Protein AF-A0A7Y2JIL8-F1 (afdb_monomer)

Secondary structure (DSSP, 8-state):
-HHHHHHTT--HHHHHHHHHHHHHHHHHHHHIIIIIS------GGGTT-----HHHHHHHHHHHHHHHHHHHHH-

Sequence (75 aa):
YTGVAMIAGLPWPLVAPVGLFIGGVGAISVFKAVYIDMRELKCACMGGDSNVPLGFVSLTENLMMVAAALWMMLT

Structure (mmCIF, N/CA/C/O backbone):
data_AF-A0A7Y2JIL8-F1
#
_entry.id   AF-A0A7Y2JIL8-F1
#
loop_
_atom_site.group_PD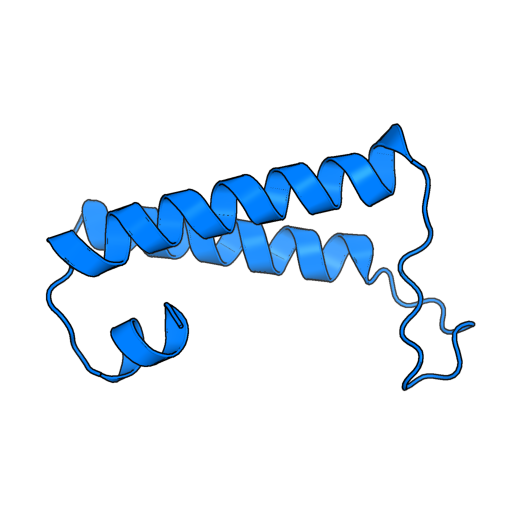B
_atom_site.id
_atom_site.type_symbol
_atom_site.label_atom_id
_atom_site.label_alt_id
_atom_site.label_comp_id
_atom_site.label_asym_id
_atom_site.label_entity_id
_atom_site.label_seq_id
_atom_site.pdbx_PDB_ins_code
_atom_site.Cartn_x
_atom_site.Cartn_y
_atom_site.Cartn_z
_atom_site.occupancy
_atom_site.B_iso_or_equiv
_atom_site.auth_seq_id
_atom_site.auth_comp_id
_atom_site.auth_asym_id
_atom_site.auth_atom_id
_atom_site.pdbx_PDB_model_num
ATOM 1 N N . TYR A 1 1 ? 1.354 -9.078 -5.181 1.00 52.22 1 TYR A N 1
ATOM 2 C CA . TYR A 1 1 ? 1.821 -9.214 -6.581 1.00 52.22 1 TYR A CA 1
ATOM 3 C C . TYR A 1 1 ? 2.603 -7.990 -7.047 1.00 52.22 1 TYR A C 1
ATOM 5 O O . TYR A 1 1 ? 3.646 -8.160 -7.657 1.00 52.22 1 TYR A O 1
ATOM 13 N N . THR A 1 2 ? 2.189 -6.774 -6.696 1.00 60.75 2 THR A N 1
ATOM 14 C CA . THR A 1 2 ? 2.946 -5.533 -6.953 1.00 60.75 2 THR A CA 1
ATOM 15 C C . THR A 1 2 ? 4.357 -5.525 -6.367 1.00 60.75 2 THR A C 1
ATOM 17 O O . THR A 1 2 ? 5.285 -5.177 -7.083 1.00 60.75 2 THR A O 1
ATOM 20 N N . GLY A 1 3 ? 4.555 -6.004 -5.133 1.00 61.91 3 GLY A N 1
ATOM 21 C CA . GLY A 1 3 ? 5.903 -6.122 -4.551 1.00 61.91 3 GLY A CA 1
ATOM 22 C C . GLY A 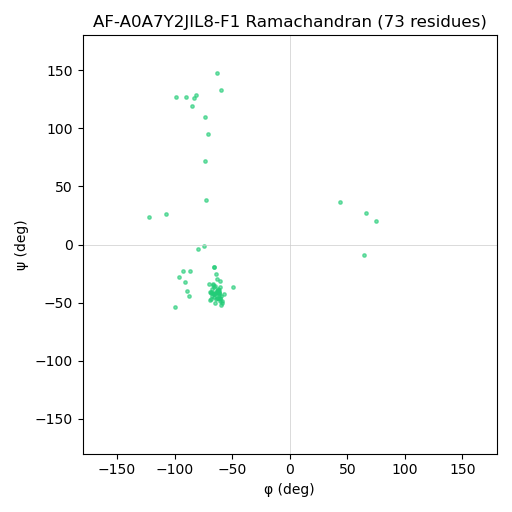1 3 ? 6.842 -7.041 -5.348 1.00 61.91 3 GLY A C 1
ATOM 23 O O . GLY A 1 3 ? 8.008 -6.719 -5.535 1.00 61.91 3 GLY A O 1
ATOM 24 N N . VAL A 1 4 ? 6.318 -8.137 -5.909 1.00 68.94 4 VAL A N 1
ATOM 25 C CA . VAL A 1 4 ? 7.097 -9.038 -6.778 1.00 68.94 4 VAL A CA 1
ATOM 26 C C . VAL A 1 4 ? 7.429 -8.357 -8.107 1.00 68.94 4 VAL A C 1
ATOM 28 O O . VAL A 1 4 ? 8.554 -8.468 -8.571 1.00 68.94 4 VAL A O 1
ATOM 31 N N . ALA A 1 5 ? 6.492 -7.607 -8.695 1.00 62.41 5 ALA A N 1
ATOM 32 C CA . ALA A 1 5 ? 6.729 -6.858 -9.931 1.00 62.41 5 ALA A CA 1
ATOM 33 C C . ALA A 1 5 ? 7.746 -5.712 -9.756 1.00 62.41 5 ALA A C 1
ATOM 35 O O . ALA A 1 5 ? 8.534 -5.461 -10.665 1.00 62.41 5 ALA A O 1
ATOM 36 N N . MET A 1 6 ? 7.768 -5.062 -8.585 1.00 67.25 6 MET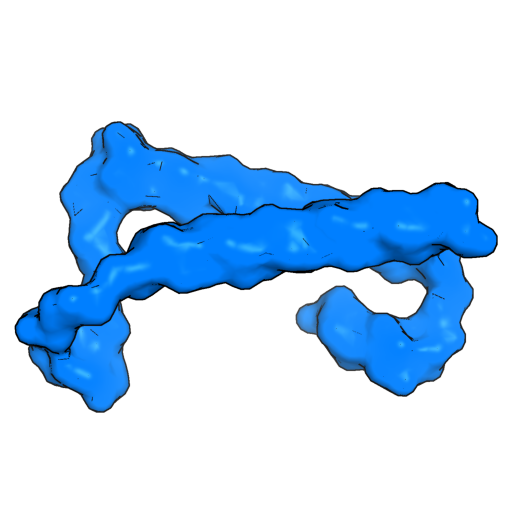 A N 1
ATOM 37 C CA . MET A 1 6 ? 8.775 -4.054 -8.233 1.00 67.25 6 MET A CA 1
ATOM 38 C C . MET A 1 6 ? 10.169 -4.672 -8.047 1.00 67.25 6 MET A C 1
ATOM 40 O O . MET A 1 6 ? 11.144 -4.120 -8.544 1.00 67.25 6 MET A O 1
ATOM 44 N N . ILE A 1 7 ? 10.270 -5.841 -7.401 1.00 72.50 7 ILE A N 1
ATOM 45 C CA . ILE A 1 7 ? 11.546 -6.569 -7.244 1.00 72.50 7 ILE A CA 1
ATOM 46 C C . ILE A 1 7 ? 12.029 -7.151 -8.583 1.00 72.50 7 ILE A C 1
ATOM 48 O O . ILE A 1 7 ? 13.226 -7.187 -8.846 1.00 72.50 7 ILE A O 1
ATOM 52 N N . ALA A 1 8 ? 11.108 -7.576 -9.452 1.00 73.50 8 ALA A N 1
ATOM 53 C CA . ALA A 1 8 ? 11.414 -8.131 -10.769 1.00 73.50 8 ALA A CA 1
ATOM 54 C C . ALA A 1 8 ? 11.839 -7.079 -11.815 1.00 73.50 8 ALA A C 1
ATOM 56 O O . ALA A 1 8 ? 12.128 -7.449 -12.951 1.00 73.50 8 ALA A O 1
ATOM 57 N N . GLY A 1 9 ? 11.866 -5.785 -11.468 1.00 66.94 9 GLY A N 1
ATOM 58 C CA . GLY A 1 9 ? 12.301 -4.717 -12.374 1.00 66.94 9 GLY A CA 1
ATOM 59 C C . GLY A 1 9 ? 11.381 -4.502 -13.580 1.00 66.94 9 GLY A C 1
ATOM 60 O O . GLY A 1 9 ? 11.847 -4.060 -14.631 1.00 66.94 9 GLY A O 1
ATOM 61 N N . LEU A 1 10 ? 10.087 -4.832 -13.465 1.00 72.12 10 LEU A N 1
ATOM 62 C CA . LEU A 1 10 ? 9.126 -4.582 -14.544 1.00 72.12 10 LEU A CA 1
ATOM 63 C C . LEU A 1 10 ? 8.990 -3.070 -14.816 1.00 72.12 10 LEU A C 1
ATOM 65 O O . LEU A 1 10 ? 9.066 -2.268 -13.881 1.00 72.12 10 LEU A O 1
ATOM 69 N N . PRO A 1 11 ? 8.734 -2.668 -16.076 1.00 69.19 11 PRO A N 1
ATOM 70 C CA . PRO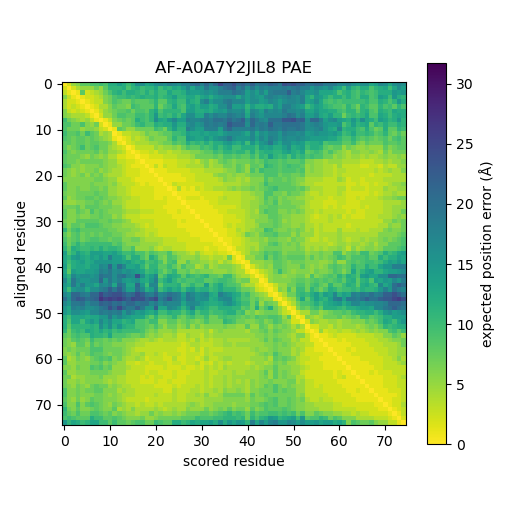 A 1 11 ? 8.653 -1.263 -16.445 1.00 69.19 11 PRO A CA 1
ATOM 71 C C . PRO A 1 11 ? 7.547 -0.544 -15.655 1.00 69.19 11 PRO A C 1
ATOM 73 O O . PRO A 1 11 ? 6.400 -1.001 -15.580 1.00 69.19 11 PRO A O 1
ATOM 76 N N . TRP A 1 12 ? 7.902 0.624 -15.109 1.00 68.50 12 TRP A N 1
ATOM 77 C CA . TRP A 1 12 ? 7.048 1.469 -14.269 1.00 68.50 12 TRP A CA 1
ATOM 78 C C . TRP A 1 12 ? 5.637 1.762 -14.823 1.00 68.50 12 TRP A C 1
ATOM 80 O O . TRP A 1 12 ? 4.709 1.723 -14.008 1.00 68.50 12 TRP A O 1
ATOM 90 N N . PRO A 1 13 ? 5.382 1.959 -16.142 1.00 71.00 13 PRO A N 1
ATOM 91 C CA . PRO A 1 13 ? 4.038 2.306 -16.614 1.00 71.00 13 PRO A CA 1
ATOM 92 C C . PRO A 1 13 ? 3.004 1.193 -16.415 1.00 71.00 13 PRO A C 1
ATOM 94 O O . PRO A 1 13 ? 1.810 1.474 -16.407 1.00 71.00 13 PRO A O 1
ATOM 97 N N . LEU A 1 14 ? 3.432 -0.062 -16.236 1.00 70.06 14 LEU A N 1
ATOM 98 C CA . LEU A 1 14 ? 2.523 -1.179 -15.960 1.00 70.06 14 LEU A CA 1
ATOM 99 C C . LEU A 1 14 ? 2.307 -1.393 -14.456 1.00 70.06 14 LEU A C 1
ATOM 101 O O . LEU A 1 14 ? 1.235 -1.814 -14.028 1.00 70.06 14 LEU A O 1
ATOM 105 N N . VAL A 1 15 ? 3.330 -1.112 -13.647 1.00 73.75 15 VAL A N 1
ATOM 106 C CA . VAL A 1 15 ? 3.355 -1.428 -12.211 1.00 73.75 15 VAL A CA 1
ATOM 107 C C . VAL A 1 15 ? 2.763 -0.297 -11.373 1.00 73.75 15 VAL A C 1
ATOM 109 O O . VAL A 1 15 ? 2.008 -0.566 -10.437 1.00 73.75 15 VAL A O 1
ATOM 112 N N . ALA A 1 16 ? 3.051 0.958 -11.725 1.00 77.75 16 ALA A N 1
ATOM 113 C CA . ALA A 1 16 ? 2.572 2.141 -11.015 1.00 77.75 16 ALA A CA 1
ATOM 114 C C . ALA A 1 16 ? 1.032 2.253 -10.964 1.00 77.75 16 ALA A C 1
ATOM 116 O O . ALA A 1 16 ? 0.498 2.341 -9.856 1.00 77.75 16 ALA A O 1
ATOM 117 N N . PRO A 1 17 ? 0.274 2.173 -12.080 1.00 80.62 17 PRO A N 1
ATOM 118 C CA . PRO A 1 17 ? -1.185 2.316 -12.022 1.00 80.62 17 PRO A CA 1
ATOM 119 C C . PRO A 1 17 ? -1.850 1.177 -11.242 1.00 80.62 17 PRO A C 1
ATOM 121 O O . PRO A 1 17 ? -2.806 1.397 -10.501 1.00 80.62 17 PRO A O 1
ATOM 124 N N . VAL A 1 18 ? -1.307 -0.037 -11.352 1.00 84.06 18 VAL A N 1
ATOM 125 C CA . VAL A 1 18 ? -1.794 -1.210 -10.621 1.00 84.06 18 VAL A CA 1
ATOM 126 C C . VAL A 1 18 ? -1.533 -1.055 -9.119 1.00 84.06 18 VAL A C 1
ATOM 128 O O . VAL A 1 18 ? -2.432 -1.300 -8.317 1.00 84.06 18 VAL A O 1
ATOM 131 N N . GLY A 1 19 ? -0.342 -0.593 -8.725 1.00 82.81 19 GLY A N 1
ATOM 132 C CA . GLY A 1 19 ? 0.002 -0.293 -7.330 1.00 82.81 19 GLY A CA 1
ATOM 133 C C . GLY A 1 19 ? -0.868 0.791 -6.707 1.00 82.81 19 GLY A C 1
ATOM 134 O O . GLY A 1 19 ? -1.327 0.623 -5.577 1.00 82.81 19 GLY A O 1
ATOM 135 N N . LEU A 1 20 ? -1.166 1.843 -7.465 1.00 85.06 20 LEU A N 1
ATOM 136 C CA . LEU A 1 20 ? -2.026 2.940 -7.029 1.00 85.06 20 LEU A CA 1
ATOM 137 C C . LEU A 1 20 ? -3.474 2.468 -6.835 1.00 85.06 20 LEU A C 1
ATOM 139 O O . LEU A 1 20 ? -4.102 2.791 -5.827 1.00 85.06 20 LEU A O 1
ATOM 143 N N . PHE A 1 21 ? -3.976 1.631 -7.746 1.00 87.44 21 PHE A N 1
ATOM 144 C CA . PHE A 1 21 ? -5.321 1.068 -7.649 1.00 87.44 21 PHE A CA 1
ATOM 145 C C . PHE A 1 21 ? -5.478 0.156 -6.425 1.00 87.44 21 PHE A C 1
ATOM 147 O O . PHE A 1 21 ? -6.431 0.296 -5.661 1.00 87.44 21 PHE A O 1
ATOM 154 N N . ILE A 1 22 ? -4.524 -0.747 -6.188 1.00 88.69 22 ILE A N 1
ATOM 155 C CA . ILE A 1 22 ? -4.578 -1.683 -5.053 1.00 88.69 22 ILE A CA 1
ATOM 156 C C . ILE A 1 22 ? -4.393 -0.956 -3.733 1.00 88.69 22 ILE A C 1
ATOM 158 O O . ILE A 1 22 ? -5.166 -1.189 -2.810 1.00 88.69 22 ILE A O 1
ATOM 162 N N . GLY A 1 23 ? -3.387 -0.080 -3.643 1.00 87.44 23 GLY A N 1
ATOM 163 C CA . GLY A 1 23 ? -3.127 0.693 -2.431 1.00 87.44 23 GLY A CA 1
ATOM 164 C C . GLY A 1 23 ? -4.312 1.591 -2.077 1.00 87.44 23 GLY A C 1
ATOM 165 O O . GLY A 1 23 ? -4.697 1.668 -0.914 1.00 87.44 23 GLY 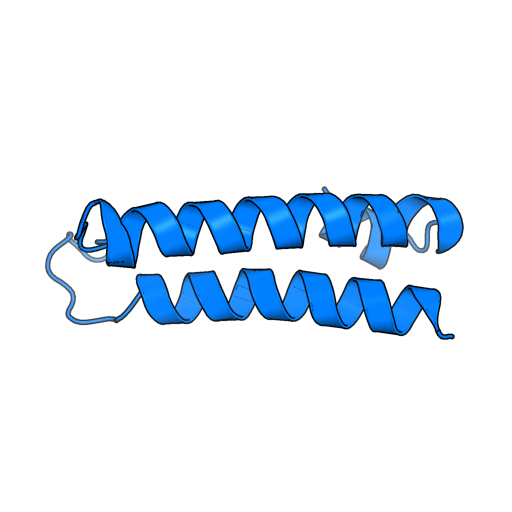A O 1
ATOM 166 N N . GLY A 1 24 ? -4.959 2.199 -3.078 1.00 90.00 24 GLY A N 1
ATOM 167 C CA . GLY A 1 24 ? -6.168 3.001 -2.889 1.00 90.00 24 GLY A CA 1
ATOM 168 C C . GLY A 1 24 ? -7.360 2.176 -2.397 1.00 90.00 24 GLY A C 1
ATOM 169 O O . GLY A 1 24 ? -7.975 2.521 -1.388 1.00 90.00 24 GLY A O 1
ATOM 170 N N . VAL A 1 25 ? -7.667 1.056 -3.059 1.00 92.94 25 VAL A N 1
ATOM 171 C CA . VAL A 1 25 ? -8.756 0.153 -2.637 1.00 92.94 25 VAL A CA 1
ATOM 172 C C . VAL A 1 25 ? -8.490 -0.417 -1.241 1.00 92.94 25 VAL A C 1
ATOM 174 O O . VAL A 1 25 ? -9.396 -0.450 -0.408 1.00 92.94 25 VAL A O 1
ATOM 177 N N . GLY A 1 26 ? -7.249 -0.813 -0.956 1.00 89.19 26 GLY A N 1
ATOM 178 C CA . GLY A 1 26 ? -6.829 -1.330 0.342 1.00 89.19 26 GLY A CA 1
ATOM 179 C C . GLY A 1 26 ? -6.962 -0.286 1.449 1.00 89.19 26 GLY A C 1
ATOM 180 O O . GLY A 1 26 ? -7.590 -0.568 2.469 1.00 89.19 26 GLY A O 1
ATOM 181 N N . ALA A 1 27 ? -6.508 0.949 1.222 1.00 90.31 27 ALA A N 1
ATOM 182 C CA . ALA A 1 27 ? -6.671 2.047 2.176 1.00 90.31 27 ALA A CA 1
ATOM 183 C C . ALA A 1 27 ? -8.152 2.3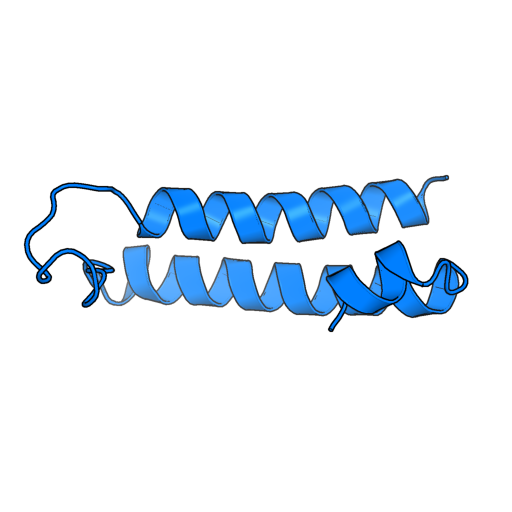42 2.470 1.00 90.31 27 ALA A C 1
ATOM 185 O O . ALA A 1 27 ? -8.534 2.458 3.634 1.00 90.31 27 ALA A O 1
ATOM 186 N N . ILE A 1 28 ? -9.006 2.389 1.439 1.00 92.62 28 ILE A N 1
ATOM 187 C CA . ILE A 1 28 ? -10.455 2.592 1.605 1.00 92.62 28 ILE A CA 1
ATOM 188 C C . ILE A 1 28 ? -11.086 1.428 2.381 1.00 92.62 28 ILE A C 1
ATOM 190 O O . ILE A 1 28 ? -11.943 1.658 3.235 1.00 92.62 28 ILE A O 1
ATOM 194 N N . SER A 1 29 ? -10.667 0.186 2.120 1.00 92.44 29 SER A N 1
ATOM 195 C CA . SER A 1 29 ? -11.189 -0.993 2.821 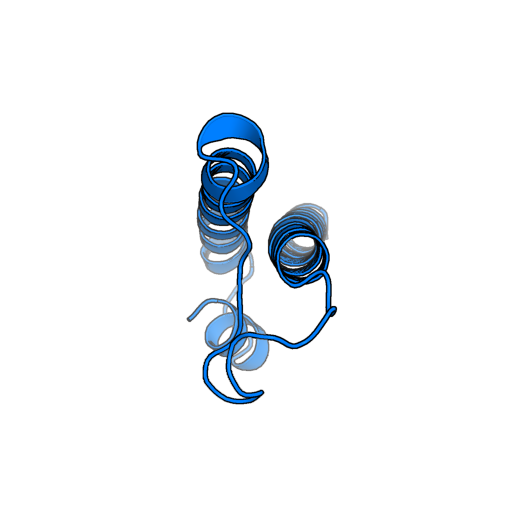1.00 92.44 29 SER A CA 1
ATOM 196 C C . SER A 1 29 ? -10.829 -1.007 4.306 1.00 92.44 29 SER A C 1
ATOM 198 O O . SER A 1 29 ? -11.698 -1.269 5.136 1.00 92.44 29 SER A O 1
ATOM 200 N N . VAL A 1 30 ? -9.585 -0.657 4.653 1.00 88.94 30 VAL A N 1
ATOM 201 C CA . VAL A 1 30 ? -9.124 -0.581 6.046 1.00 88.94 30 VAL A CA 1
ATOM 202 C C . VAL A 1 30 ? -9.820 0.573 6.754 1.00 88.94 30 VAL A C 1
ATOM 204 O O . VAL A 1 30 ? -10.291 0.409 7.878 1.00 88.94 30 VAL A O 1
ATOM 207 N N . PHE A 1 31 ? -9.971 1.714 6.076 1.00 89.06 31 PHE A N 1
ATOM 208 C CA . PHE A 1 31 ? -10.700 2.851 6.623 1.00 89.06 31 PHE A CA 1
ATOM 209 C C . PHE A 1 31 ? -12.159 2.491 6.922 1.00 89.06 31 PHE A C 1
ATOM 211 O O . PHE A 1 31 ? -12.642 2.760 8.017 1.00 89.06 31 PHE A O 1
ATOM 218 N N . LYS A 1 32 ? -12.850 1.811 5.999 1.00 89.44 32 LYS A N 1
ATOM 219 C CA . LYS A 1 32 ? -14.203 1.292 6.246 1.00 89.44 32 LYS A CA 1
ATOM 220 C C . LYS A 1 32 ? -14.241 0.333 7.435 1.00 89.44 32 LYS A C 1
ATOM 222 O O . LYS A 1 32 ? -15.033 0.543 8.345 1.00 89.44 32 LYS A O 1
ATOM 227 N N . ALA A 1 33 ? -13.359 -0.660 7.468 1.00 88.19 33 ALA A N 1
ATOM 228 C CA . ALA A 1 33 ? -13.364 -1.675 8.517 1.00 88.19 33 ALA A CA 1
ATOM 229 C C . ALA A 1 33 ? -13.116 -1.095 9.925 1.00 88.19 33 ALA A C 1
ATOM 231 O O . ALA A 1 33 ? -13.748 -1.529 10.886 1.00 88.19 33 ALA A O 1
ATOM 232 N N . VAL A 1 34 ? -12.215 -0.116 10.049 1.00 88.12 34 VAL A N 1
ATOM 233 C CA . VAL A 1 34 ? -11.821 0.470 11.342 1.00 88.12 34 VAL A CA 1
ATOM 234 C C . VAL A 1 34 ? -12.734 1.622 11.755 1.00 88.12 34 VAL A C 1
ATOM 236 O O . VAL A 1 34 ? -13.124 1.694 12.915 1.00 88.12 34 VAL A O 1
ATOM 239 N N . TYR A 1 35 ? -13.080 2.526 10.833 1.00 85.00 35 TYR A N 1
ATOM 240 C CA . TYR A 1 35 ? -13.813 3.753 11.167 1.00 85.00 35 TYR A CA 1
ATOM 241 C C . TYR A 1 35 ? -15.327 3.650 10.964 1.00 85.00 35 TYR A C 1
ATOM 243 O O . TYR A 1 35 ? -16.062 4.359 11.645 1.00 85.00 35 TYR A O 1
ATOM 251 N N . ILE A 1 36 ? -15.811 2.803 10.048 1.00 91.19 36 ILE A N 1
ATOM 252 C CA . ILE A 1 36 ? -17.255 2.626 9.800 1.00 91.19 36 ILE A CA 1
ATOM 253 C C . ILE A 1 36 ? -17.768 1.380 10.517 1.00 91.19 36 ILE A C 1
ATOM 255 O O . ILE A 1 36 ? -18.706 1.472 11.303 1.00 91.19 36 ILE A O 1
ATOM 259 N N . ASP A 1 37 ? -17.140 0.228 10.283 1.00 88.12 37 ASP A N 1
ATOM 260 C CA . ASP A 1 37 ? -17.543 -1.037 10.907 1.00 88.12 37 ASP A CA 1
ATOM 261 C C . ASP A 1 37 ? -17.036 -1.178 12.355 1.00 88.12 37 ASP A C 1
ATOM 263 O O . ASP A 1 37 ? -17.351 -2.173 13.008 1.00 88.12 37 ASP A O 1
ATOM 267 N N . MET A 1 38 ? -16.245 -0.210 12.848 1.00 83.44 38 MET A N 1
ATOM 268 C CA . MET A 1 38 ? -15.626 -0.194 14.183 1.00 83.44 38 MET A CA 1
ATOM 269 C C . MET A 1 38 ? -15.026 -1.549 14.595 1.00 83.44 38 MET A C 1
ATOM 271 O O . MET A 1 38 ? -15.093 -1.953 15.757 1.00 83.44 38 MET A O 1
ATOM 275 N N . ARG A 1 39 ? -14.441 -2.283 13.637 1.00 81.94 39 ARG A N 1
ATOM 276 C CA . ARG A 1 39 ? -13.811 -3.573 13.915 1.00 81.94 39 ARG A CA 1
ATOM 277 C C . ARG A 1 39 ? -12.412 -3.369 14.464 1.00 81.94 39 ARG A C 1
ATOM 279 O O . ARG A 1 39 ? -11.557 -2.749 13.834 1.00 81.94 39 ARG A O 1
ATOM 286 N N . GLU A 1 40 ? -12.146 -4.014 15.590 1.00 75.44 40 GLU A N 1
ATOM 287 C CA . GLU A 1 40 ? -10.788 -4.198 16.082 1.00 75.44 40 GLU A CA 1
ATOM 288 C C . GLU A 1 40 ? -10.087 -5.259 15.221 1.00 75.44 40 GLU A C 1
ATOM 290 O O . GLU A 1 40 ? -10.425 -6.445 15.271 1.00 75.44 40 GLU A O 1
ATOM 295 N N . LEU A 1 41 ? -9.118 -4.845 14.394 1.00 72.38 41 LEU A N 1
ATOM 296 C CA . LEU A 1 41 ? -8.278 -5.788 13.652 1.00 72.38 41 LEU A CA 1
ATOM 297 C C . LEU A 1 41 ? -7.335 -6.500 14.623 1.00 72.38 41 LEU A C 1
ATOM 299 O O . LEU A 1 41 ? -6.258 -6.011 14.957 1.00 72.38 41 LEU A O 1
ATOM 303 N N . LYS A 1 42 ? -7.761 -7.679 15.062 1.00 71.75 42 LYS A N 1
ATOM 304 C CA . LYS A 1 42 ? -7.026 -8.546 15.975 1.00 71.75 42 LYS A CA 1
ATOM 305 C C . LYS A 1 42 ? -6.312 -9.645 15.190 1.00 71.75 42 LYS A C 1
ATOM 307 O O . LYS A 1 42 ? -6.917 -10.346 14.382 1.00 71.75 42 LYS A O 1
ATOM 312 N N . CYS A 1 43 ? -5.001 -9.780 15.401 1.00 74.88 43 CYS A N 1
ATOM 313 C CA . CYS A 1 43 ? -4.192 -10.769 14.692 1.00 74.88 43 CYS A CA 1
ATOM 314 C C . CYS A 1 43 ? -4.273 -12.127 15.404 1.00 74.88 43 CYS A C 1
ATOM 316 O O . CYS A 1 43 ? -3.872 -12.253 16.564 1.00 74.88 43 CYS A O 1
ATOM 318 N N . ALA A 1 44 ? -4.767 -13.154 14.708 1.00 71.62 44 ALA A N 1
ATOM 319 C CA . ALA A 1 44 ? -4.920 -14.501 15.264 1.00 71.62 44 ALA A CA 1
ATOM 320 C C . ALA A 1 44 ? -3.581 -15.120 15.710 1.00 71.62 44 ALA A C 1
ATOM 322 O O . ALA A 1 44 ? -3.538 -15.842 16.702 1.00 71.62 44 ALA A O 1
ATOM 323 N N . CYS A 1 45 ? -2.476 -14.781 15.035 1.00 77.81 45 CYS A N 1
ATOM 324 C CA . CYS A 1 45 ? -1.136 -15.274 15.371 1.00 77.81 45 CYS A CA 1
ATOM 325 C C . CYS A 1 45 ? -0.637 -14.815 16.753 1.00 77.81 45 CYS A C 1
ATOM 327 O O . CYS A 1 45 ? 0.186 -15.496 17.351 1.00 77.81 45 CYS A O 1
ATOM 329 N N . MET A 1 46 ? -1.132 -13.681 17.263 1.00 71.94 46 MET A N 1
ATOM 330 C CA . MET A 1 46 ? -0.790 -13.133 18.586 1.00 71.94 46 MET A CA 1
ATOM 331 C C . MET A 1 46 ? -1.953 -13.279 19.580 1.00 71.94 46 MET A C 1
ATOM 333 O O . MET A 1 46 ? -2.101 -12.492 20.515 1.00 71.94 46 MET A O 1
ATOM 337 N N . GLY A 1 47 ? -2.810 -14.281 19.356 1.00 67.81 47 GLY A N 1
ATOM 338 C CA . GLY A 1 47 ? -3.867 -14.654 20.292 1.00 67.81 47 GLY A CA 1
ATOM 339 C C . GLY A 1 47 ? -5.059 -13.705 20.330 1.00 67.81 47 GLY A C 1
ATOM 340 O O . GLY A 1 47 ? -5.790 -13.721 21.311 1.00 67.81 47 GLY A O 1
ATOM 341 N N . GLY A 1 48 ? -5.276 -12.881 19.300 1.00 67.19 48 GLY A N 1
ATOM 342 C CA . GLY A 1 48 ? -6.499 -12.087 19.145 1.00 67.19 48 GLY A CA 1
ATOM 343 C C . GLY A 1 48 ? -6.751 -11.009 20.210 1.00 67.19 48 GLY A C 1
ATOM 344 O O . GLY A 1 48 ? -7.621 -10.186 19.998 1.00 67.19 48 GLY A O 1
ATOM 345 N N . ASP A 1 49 ? -5.992 -10.953 21.302 1.00 68.12 49 ASP A N 1
ATOM 346 C CA . ASP A 1 49 ? -6.158 -9.991 22.403 1.00 68.12 49 ASP A CA 1
ATOM 347 C C . ASP A 1 49 ? -4.887 -9.157 22.635 1.00 68.12 49 ASP A C 1
ATOM 349 O O . ASP A 1 49 ? -4.617 -8.639 23.712 1.00 68.12 49 ASP A O 1
ATOM 353 N N . SER A 1 50 ? -4.056 -9.030 21.598 1.00 67.19 50 SER A N 1
ATOM 354 C CA . SER A 1 50 ? -2.887 -8.153 21.646 1.00 67.19 50 SER A CA 1
ATOM 355 C C . SER A 1 50 ? -3.280 -6.708 21.328 1.00 67.19 50 SER A C 1
ATOM 357 O O . SER A 1 50 ? -3.830 -6.437 20.261 1.00 67.19 50 SER A O 1
ATOM 359 N N . ASN A 1 51 ? -2.922 -5.774 22.218 1.00 67.38 51 ASN A N 1
ATOM 360 C CA . ASN A 1 51 ? -3.164 -4.323 22.108 1.00 67.38 51 ASN A CA 1
ATOM 361 C C . ASN A 1 51 ? -2.273 -3.620 21.062 1.00 67.38 51 ASN A C 1
ATOM 363 O O . ASN A 1 51 ? -1.790 -2.508 21.277 1.00 67.38 51 ASN A O 1
ATOM 367 N N . VAL A 1 52 ? -2.014 -4.269 19.928 1.00 72.31 52 VAL A N 1
ATOM 368 C CA . VAL A 1 52 ? -1.307 -3.655 18.802 1.00 72.31 52 VAL A CA 1
ATOM 369 C C . VAL A 1 52 ? -2.332 -3.005 17.874 1.00 72.31 52 VAL A C 1
ATOM 371 O O . VAL A 1 52 ? -3.256 -3.689 17.431 1.00 72.31 52 VAL A O 1
ATOM 374 N N . PRO A 1 53 ? -2.182 -1.713 17.533 1.00 75.06 53 PRO A N 1
ATOM 375 C CA . PRO A 1 53 ? -3.097 -1.009 16.640 1.00 75.06 53 PRO A CA 1
ATOM 376 C C . PRO A 1 53 ? -2.883 -1.459 15.183 1.00 75.06 53 PRO A C 1
ATOM 378 O O . PRO A 1 53 ? -2.360 -0.720 14.350 1.00 75.06 53 PRO A O 1
ATOM 381 N N . LEU A 1 54 ? -3.291 -2.690 14.860 1.00 80.50 54 LEU A N 1
ATOM 382 C CA . LEU A 1 54 ? -3.097 -3.314 13.546 1.00 80.50 54 LEU A CA 1
ATOM 383 C C . LEU A 1 54 ? -3.837 -2.559 12.435 1.00 80.50 54 LEU A C 1
ATOM 385 O O . LEU A 1 54 ? -3.378 -2.522 11.298 1.00 80.50 54 LEU A O 1
ATOM 389 N N . GLY A 1 55 ? -4.953 -1.906 12.776 1.00 82.88 55 GLY A N 1
ATOM 390 C CA . GLY A 1 55 ? -5.666 -1.014 11.863 1.00 82.88 55 GLY A CA 1
ATOM 391 C C . GLY A 1 55 ? -4.809 0.173 11.415 1.00 82.88 55 GLY A C 1
ATOM 392 O O . GLY A 1 55 ? -4.786 0.491 10.231 1.00 82.88 55 GLY A O 1
ATOM 393 N N . PHE A 1 56 ? -4.047 0.783 12.330 1.00 84.12 56 PHE A N 1
ATOM 394 C CA . PHE A 1 56 ? -3.139 1.882 11.994 1.00 84.12 56 PHE A CA 1
ATOM 395 C C . PHE A 1 56 ? -1.968 1.389 11.143 1.00 84.12 56 PHE A C 1
ATOM 397 O O . PHE A 1 56 ? -1.683 1.969 10.099 1.00 84.12 56 PHE A O 1
ATOM 404 N N . VAL A 1 57 ? -1.343 0.276 11.540 1.00 88.25 57 VAL A N 1
ATOM 405 C CA . VAL A 1 57 ? -0.225 -0.322 10.793 1.00 88.25 57 VAL A CA 1
ATOM 406 C C . VAL A 1 57 ? -0.656 -0.678 9.363 1.00 88.25 57 VAL A C 1
ATOM 408 O O . VAL A 1 57 ? -0.035 -0.220 8.405 1.00 88.25 57 VAL A O 1
ATOM 411 N N . SER A 1 58 ? -1.792 -1.360 9.196 1.00 86.81 58 SER A N 1
ATOM 412 C CA . SER A 1 58 ? -2.298 -1.748 7.873 1.00 86.81 58 SER A CA 1
ATOM 413 C C . SER A 1 58 ? -2.725 -0.550 7.012 1.00 86.81 58 SER A C 1
ATOM 415 O O . SER A 1 58 ? -2.514 -0.549 5.795 1.00 86.81 58 SER A O 1
ATOM 417 N N . LEU A 1 59 ? -3.281 0.506 7.621 1.00 87.88 59 LEU A N 1
ATOM 418 C CA . LEU A 1 59 ? -3.576 1.759 6.919 1.00 87.88 59 LEU A CA 1
ATOM 419 C C . LEU A 1 59 ? -2.284 2.397 6.391 1.00 87.88 59 LEU A C 1
ATOM 421 O O . LEU A 1 59 ? -2.227 2.796 5.227 1.00 87.88 59 LEU A O 1
ATOM 425 N N . THR A 1 60 ? -1.237 2.454 7.222 1.00 87.31 60 THR A N 1
ATOM 426 C CA . THR A 1 60 ? 0.065 3.009 6.825 1.00 87.31 60 THR A CA 1
ATOM 427 C C . THR A 1 60 ? 0.759 2.177 5.748 1.00 87.31 60 THR A C 1
ATOM 429 O O . THR A 1 60 ? 1.339 2.758 4.834 1.00 87.31 60 THR A O 1
ATOM 432 N N . GLU A 1 61 ? 0.642 0.847 5.775 1.00 86.94 61 GLU A N 1
ATOM 433 C CA . GLU A 1 61 ? 1.155 -0.025 4.708 1.00 86.94 61 GLU A CA 1
ATOM 434 C C . GLU A 1 61 ? 0.490 0.275 3.358 1.00 86.94 61 GLU A C 1
ATOM 436 O O . GLU A 1 61 ? 1.179 0.458 2.353 1.00 86.94 61 GLU A O 1
ATOM 441 N N . ASN A 1 62 ? -0.841 0.400 3.325 1.00 88.62 62 ASN A N 1
ATOM 442 C CA . ASN A 1 62 ? -1.562 0.714 2.087 1.00 88.62 62 ASN A CA 1
ATOM 443 C C . ASN A 1 62 ? -1.265 2.138 1.585 1.00 88.62 62 ASN A C 1
ATOM 4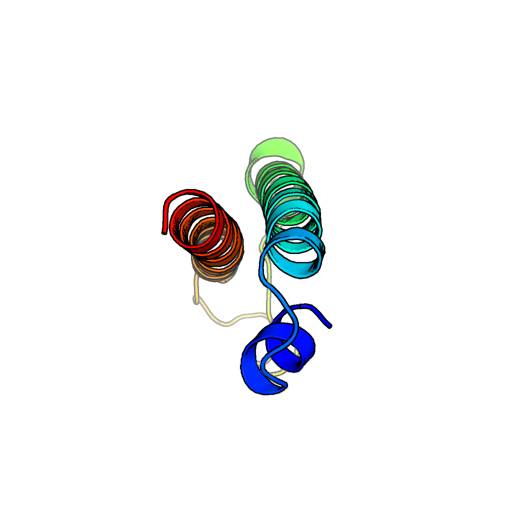45 O O . ASN A 1 62 ? -1.090 2.343 0.384 1.00 88.62 62 ASN A O 1
ATOM 449 N N . LEU A 1 63 ? -1.139 3.115 2.489 1.00 90.00 63 LEU A N 1
ATOM 450 C CA . LEU A 1 63 ? -0.710 4.479 2.155 1.00 90.00 63 LEU A CA 1
ATOM 451 C C . LEU A 1 63 ? 0.707 4.512 1.574 1.00 90.00 63 LEU A C 1
ATOM 453 O O . LEU A 1 63 ? 0.942 5.204 0.584 1.00 90.00 63 LEU A O 1
ATOM 457 N N . MET A 1 64 ? 1.636 3.741 2.143 1.00 87.62 64 MET A N 1
ATOM 458 C CA . MET A 1 64 ? 2.992 3.614 1.608 1.00 87.62 64 MET A CA 1
ATOM 459 C C . MET A 1 64 ? 2.995 3.010 0.204 1.00 87.62 64 MET A C 1
ATOM 461 O O . MET A 1 64 ? 3.743 3.479 -0.651 1.00 87.62 64 MET A O 1
ATOM 465 N N . MET A 1 65 ? 2.126 2.036 -0.081 1.00 87.62 65 MET A N 1
ATOM 466 C CA . MET A 1 65 ? 1.982 1.506 -1.442 1.00 87.62 65 MET A CA 1
ATOM 467 C C . MET A 1 65 ? 1.510 2.571 -2.441 1.00 87.62 65 MET A C 1
ATOM 469 O O . MET A 1 65 ? 2.029 2.626 -3.556 1.00 87.62 65 MET A O 1
ATOM 473 N N . VAL A 1 66 ? 0.570 3.438 -2.052 1.00 88.38 66 VAL A N 1
ATOM 474 C CA . VAL A 1 66 ? 0.123 4.561 -2.895 1.00 88.38 66 VAL A CA 1
ATOM 475 C C . VAL A 1 66 ? 1.252 5.572 -3.099 1.00 88.38 66 VAL A C 1
ATOM 477 O O . VAL A 1 66 ? 1.501 5.982 -4.230 1.00 88.38 66 VAL A O 1
ATOM 480 N N . ALA A 1 67 ? 1.968 5.941 -2.036 1.00 87.50 67 ALA A N 1
ATOM 481 C CA . ALA A 1 67 ? 3.086 6.880 -2.110 1.00 87.50 67 ALA A CA 1
ATOM 482 C C . ALA A 1 67 ? 4.217 6.365 -3.016 1.00 87.50 67 ALA A C 1
ATOM 484 O O . ALA A 1 67 ? 4.722 7.114 -3.848 1.00 87.50 67 ALA A O 1
ATOM 485 N N . ALA A 1 68 ? 4.569 5.082 -2.912 1.00 84.19 68 ALA A N 1
ATOM 486 C CA . ALA A 1 68 ? 5.565 4.455 -3.777 1.00 84.19 68 ALA A CA 1
ATOM 487 C C . ALA A 1 68 ? 5.109 4.415 -5.244 1.00 84.19 68 ALA A C 1
ATOM 489 O O . ALA A 1 68 ? 5.891 4.728 -6.138 1.00 84.19 68 ALA A O 1
ATOM 490 N N . ALA A 1 69 ? 3.840 4.084 -5.504 1.00 81.62 69 ALA A N 1
ATOM 491 C CA . ALA A 1 69 ? 3.285 4.105 -6.856 1.00 81.62 69 ALA A CA 1
ATOM 492 C C . ALA A 1 69 ? 3.280 5.518 -7.464 1.00 81.62 69 ALA A C 1
ATOM 494 O O . ALA A 1 69 ? 3.604 5.672 -8.639 1.00 81.62 69 ALA A O 1
ATOM 495 N N . LEU A 1 70 ? 2.962 6.544 -6.668 1.00 85.38 70 LEU A N 1
ATOM 496 C CA . LEU A 1 70 ? 3.048 7.947 -7.080 1.00 85.38 70 LEU A CA 1
ATOM 497 C C . LEU A 1 70 ? 4.493 8.369 -7.359 1.00 85.38 70 LEU A C 1
ATOM 499 O O . LEU A 1 70 ? 4.740 9.038 -8.358 1.00 85.38 70 LEU A O 1
ATOM 503 N N . TRP A 1 71 ? 5.445 7.947 -6.523 1.00 83.19 71 TRP A N 1
ATOM 504 C CA . TRP A 1 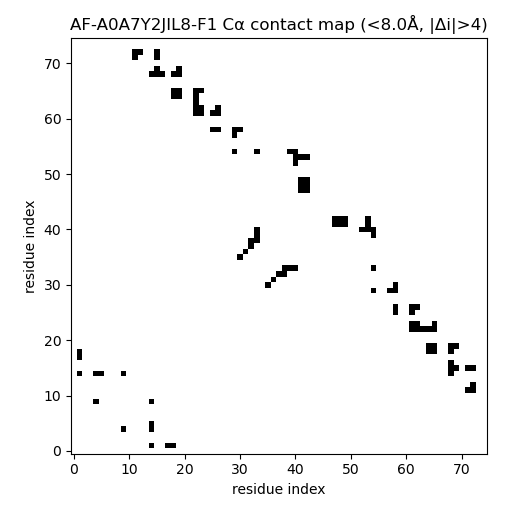71 ? 6.865 8.227 -6.729 1.00 83.19 71 TRP A CA 1
ATOM 505 C C . TRP A 1 71 ? 7.362 7.634 -8.048 1.00 83.19 71 TRP A C 1
ATOM 507 O O . TRP A 1 71 ? 7.930 8.352 -8.860 1.00 83.19 71 TRP A O 1
ATOM 517 N N . MET A 1 72 ? 7.049 6.362 -8.310 1.00 77.81 72 MET A N 1
ATOM 518 C CA . MET A 1 72 ? 7.393 5.687 -9.568 1.00 77.81 72 MET A CA 1
ATOM 519 C C . MET A 1 72 ? 6.687 6.262 -10.800 1.00 77.81 72 MET A C 1
ATOM 521 O O . MET A 1 72 ? 7.103 5.981 -11.915 1.00 77.81 72 MET A O 1
ATOM 525 N N . MET A 1 73 ? 5.587 6.995 -10.624 1.00 75.69 73 MET A N 1
ATOM 526 C CA . MET A 1 73 ? 4.888 7.668 -11.721 1.00 75.69 73 MET A CA 1
ATOM 527 C C . MET A 1 73 ? 5.476 9.057 -12.009 1.00 75.69 73 MET A C 1
ATOM 529 O O . MET A 1 73 ? 5.288 9.582 -13.105 1.00 75.69 73 MET A O 1
ATOM 533 N N . LEU A 1 74 ? 6.157 9.657 -11.028 1.00 76.44 74 LEU A N 1
ATOM 534 C CA . LEU A 1 74 ? 6.777 10.977 -11.130 1.00 76.44 74 LEU A CA 1
ATOM 535 C C . LEU A 1 74 ? 8.250 10.917 -11.578 1.00 76.44 74 LEU A C 1
ATOM 537 O O . LEU A 1 74 ? 8.754 11.916 -12.091 1.00 76.44 74 LEU A O 1
ATOM 541 N N . THR A 1 75 ? 8.928 9.783 -11.370 1.00 67.56 75 THR A N 1
ATOM 542 C CA . THR A 1 75 ? 10.320 9.511 -11.786 1.00 67.56 75 THR A CA 1
ATOM 543 C C . THR A 1 75 ? 10.383 8.604 -13.003 1.00 67.56 75 THR A C 1
ATOM 545 O O . THR A 1 75 ? 11.090 8.963 -13.968 1.00 67.56 75 THR A O 1
#

Radius of gyration: 14.56 Å; Cα contacts (8 Å, |Δi|>4): 60; chains: 1; bounding box: 30×26×39 Å

Mean predicted aligned error: 7.57 Å

Foldseek 3Di:
DLVVCVVVPPQLVVSLVVLLVQLVVQLVVLCCVCVVVVDQPADVVVPRPDPDRVSVVSNVVSVVSNVVSVVSVVD

Solvent-accessible surface area (backbone atoms only — not comparable to full-atom values): 4168 Å² total; per-residue (Å²): 110,60,69,57,41,63,74,68,66,56,64,49,86,68,48,21,62,53,29,32,52,50,16,48,54,47,30,53,50,46,47,41,41,44,72,71,67,63,45,81,58,51,54,70,92,62,68,51,77,56,96,58,67,46,54,59,54,53,35,52,54,20,48,49,39,28,52,51,18,50,50,53,68,74,107

pLDDT: mean 79.37, std 9.39, range [52.22, 92.94]